Protein AF-A0A7X3S3M4-F1 (afdb_monomer_lite)

Secondary structure (DSSP, 8-state):
--------EEEEEEEEE-TTS-EEEEEEEEESSS--EEEEEESSHHHHHHHHHHHHHHHHHIIIIIHHHHHHH-------

Structure (mmCIF, N/CA/C/O backbone):
data_AF-A0A7X3S3M4-F1
#
_entry.id   AF-A0A7X3S3M4-F1
#
loop_
_atom_site.group_PDB
_atom_site.id
_atom_site.type_symbol
_atom_site.label_atom_id
_atom_site.label_alt_id
_atom_site.label_comp_id
_atom_site.label_asym_id
_atom_site.label_entity_id
_atom_site.label_seq_id
_atom_site.pdbx_PDB_ins_code
_atom_site.Cartn_x
_atom_site.Cartn_y
_atom_site.Cartn_z
_atom_site.occupancy
_atom_site.B_iso_or_equiv
_atom_site.auth_seq_id
_atom_site.auth_comp_id
_atom_site.auth_asym_id
_atom_site.auth_atom_id
_atom_site.pdbx_PDB_model_num
ATOM 1 N N . MET A 1 1 ? 11.739 6.254 -32.569 1.00 36.91 1 MET A N 1
ATOM 2 C CA . MET A 1 1 ? 12.534 6.585 -31.371 1.00 36.91 1 MET A CA 1
ATOM 3 C C . MET A 1 1 ? 11.606 6.397 -30.189 1.00 36.91 1 MET A C 1
ATOM 5 O O . MET A 1 1 ? 10.694 7.196 -30.034 1.00 36.91 1 MET A O 1
ATOM 9 N N . ALA A 1 2 ? 11.725 5.276 -29.478 1.00 40.00 2 ALA A N 1
ATOM 10 C CA . ALA A 1 2 ? 10.903 5.013 -28.304 1.00 40.00 2 ALA A CA 1
ATOM 11 C C . ALA A 1 2 ? 11.371 5.965 -27.202 1.00 40.00 2 ALA A C 1
ATOM 13 O O . ALA A 1 2 ? 12.491 5.852 -26.711 1.00 40.00 2 ALA A O 1
ATOM 14 N N . SER A 1 3 ? 10.557 6.964 -26.884 1.00 43.41 3 SER A N 1
ATOM 15 C CA . SER A 1 3 ? 10.726 7.735 -25.662 1.00 43.41 3 SER A CA 1
ATOM 16 C C . SER A 1 3 ? 10.619 6.746 -24.506 1.00 43.41 3 SER A C 1
ATOM 18 O O . SER A 1 3 ? 9.542 6.191 -24.291 1.00 43.41 3 SER A O 1
ATOM 20 N N . GLN A 1 4 ? 11.728 6.492 -23.805 1.00 54.19 4 GLN A N 1
ATOM 21 C CA . GLN A 1 4 ? 11.706 5.889 -22.474 1.00 54.19 4 GLN A CA 1
ATOM 22 C C . GLN A 1 4 ? 10.835 6.797 -21.604 1.00 54.19 4 GLN A C 1
ATOM 24 O O . GLN A 1 4 ? 11.296 7.820 -21.103 1.00 54.19 4 GLN A O 1
ATOM 29 N N . GLY A 1 5 ? 9.540 6.491 -21.532 1.00 60.59 5 GLY A N 1
ATOM 30 C CA . GLY A 1 5 ? 8.623 7.179 -20.643 1.00 60.59 5 GLY A CA 1
ATOM 31 C C . GLY A 1 5 ? 9.093 6.934 -19.220 1.00 60.59 5 GLY A C 1
ATOM 32 O O . GLY A 1 5 ? 9.320 5.786 -18.838 1.00 60.59 5 GLY A O 1
ATOM 33 N N . THR A 1 6 ? 9.288 8.001 -18.452 1.00 74.31 6 THR A N 1
ATOM 34 C CA . THR A 1 6 ? 9.585 7.893 -17.025 1.00 74.31 6 THR A CA 1
ATOM 35 C C . THR A 1 6 ? 8.503 7.034 -16.370 1.00 74.31 6 THR A C 1
ATOM 37 O O . THR A 1 6 ? 7.310 7.289 -16.540 1.00 74.31 6 THR A O 1
ATOM 40 N N . ILE A 1 7 ? 8.909 5.979 -15.665 1.00 78.56 7 ILE A N 1
ATOM 41 C CA . ILE A 1 7 ? 7.989 5.136 -14.902 1.00 78.56 7 ILE A CA 1
ATOM 42 C C . ILE A 1 7 ? 7.500 5.963 -13.712 1.00 78.56 7 ILE A C 1
ATOM 44 O O . ILE A 1 7 ? 8.282 6.299 -12.823 1.00 78.56 7 ILE A O 1
ATOM 48 N N . GLU A 1 8 ? 6.210 6.286 -13.695 1.00 86.25 8 GLU A N 1
ATOM 49 C CA . GLU A 1 8 ? 5.571 6.969 -12.572 1.00 86.25 8 GLU A CA 1
ATOM 50 C C . GLU A 1 8 ? 4.866 5.928 -11.708 1.00 86.25 8 GLU A C 1
ATOM 52 O O . GLU A 1 8 ? 4.075 5.124 -12.206 1.00 86.25 8 GLU A O 1
ATOM 57 N N . ARG A 1 9 ? 5.168 5.922 -10.408 1.00 87.75 9 ARG A N 1
ATOM 58 C CA . ARG A 1 9 ? 4.580 5.003 -9.430 1.00 87.75 9 ARG A CA 1
ATOM 59 C C . ARG A 1 9 ? 4.380 5.685 -8.090 1.00 87.75 9 ARG A C 1
ATOM 61 O O . ARG A 1 9 ? 5.218 6.473 -7.662 1.00 87.75 9 ARG A O 1
ATOM 68 N N . GLU A 1 10 ? 3.296 5.332 -7.418 1.00 92.44 10 GLU A N 1
ATOM 69 C CA . GLU A 1 10 ? 2.944 5.850 -6.104 1.00 92.44 10 GLU A CA 1
ATOM 70 C C . GLU A 1 10 ? 2.281 4.745 -5.280 1.00 92.44 10 GLU A C 1
ATOM 72 O O . GLU A 1 10 ? 1.407 4.022 -5.767 1.00 92.44 10 GLU A O 1
ATOM 77 N N . VAL A 1 11 ? 2.688 4.631 -4.016 1.00 93.88 11 VAL A N 1
ATOM 78 C CA . VAL A 1 11 ? 1.987 3.817 -3.025 1.00 93.88 11 VAL A CA 1
ATOM 79 C C . VAL A 1 11 ? 1.688 4.685 -1.807 1.00 93.88 11 VAL A C 1
ATOM 81 O O . VAL A 1 11 ? 2.597 5.073 -1.076 1.00 93.88 11 VAL A O 1
ATOM 84 N N . ALA A 1 12 ? 0.412 4.989 -1.586 1.00 95.00 12 ALA A N 1
ATOM 85 C CA . ALA A 1 12 ? -0.047 5.892 -0.536 1.00 95.00 12 ALA A CA 1
ATOM 86 C C . ALA A 1 12 ? -0.861 5.147 0.527 1.00 95.00 12 ALA A C 1
ATOM 88 O O . ALA A 1 12 ? -1.655 4.264 0.204 1.00 95.00 12 ALA A O 1
ATOM 89 N N . ILE A 1 13 ? -0.696 5.532 1.793 1.00 96.12 13 ILE A N 1
ATOM 90 C CA . ILE A 1 13 ? -1.533 5.075 2.909 1.00 96.12 13 ILE A CA 1
ATOM 91 C C . ILE A 1 13 ? -2.515 6.187 3.252 1.00 96.12 13 ILE A C 1
ATOM 93 O O . ILE A 1 13 ? -2.139 7.357 3.273 1.00 96.12 13 ILE A O 1
ATOM 97 N N . PHE A 1 14 ? -3.765 5.826 3.527 1.00 95.25 14 PHE A N 1
ATOM 98 C CA . PHE A 1 14 ? -4.758 6.769 4.026 1.00 95.25 14 PHE A CA 1
ATOM 99 C C . PHE A 1 14 ? -5.699 6.105 5.028 1.00 95.25 14 PHE A C 1
ATOM 101 O O . PHE A 1 14 ? -5.994 4.910 4.944 1.00 95.25 14 PHE A O 1
ATOM 108 N N . GLU A 1 15 ? -6.187 6.902 5.973 1.00 93.44 15 GLU A N 1
ATOM 109 C CA . GLU A 1 15 ? -7.199 6.485 6.934 1.00 93.44 15 GLU A CA 1
ATOM 110 C C . GLU A 1 15 ? -8.606 6.874 6.462 1.00 93.44 15 GLU A C 1
ATOM 112 O O . GLU A 1 15 ? -8.826 7.905 5.822 1.00 93.44 15 GLU A O 1
ATOM 117 N N . GLN A 1 16 ? -9.587 6.044 6.801 1.00 91.62 16 GLN A N 1
ATOM 118 C CA . GLN A 1 16 ? -10.999 6.345 6.640 1.00 91.62 16 GLN A CA 1
ATOM 119 C C . GLN A 1 16 ? -11.695 6.203 7.989 1.00 91.62 16 GLN A C 1
ATOM 121 O O . GLN A 1 16 ? -11.794 5.114 8.562 1.00 91.62 16 GLN A O 1
ATOM 126 N N . HIS A 1 17 ? -12.224 7.322 8.471 1.00 86.38 17 HIS A N 1
ATOM 127 C CA . HIS A 1 17 ? -13.056 7.360 9.661 1.00 86.38 17 HIS A CA 1
ATOM 128 C C . HIS A 1 17 ? -14.459 6.844 9.333 1.00 86.38 17 HIS A C 1
ATOM 130 O O . HIS A 1 17 ? -15.153 7.403 8.480 1.00 86.38 17 HIS A O 1
ATOM 136 N N . GLN A 1 18 ? -14.899 5.782 10.012 1.00 81.38 18 GLN A N 1
ATOM 137 C CA . GLN A 1 18 ? -16.277 5.304 9.903 1.00 81.38 18 GLN A CA 1
ATOM 138 C C . GLN A 1 18 ? -17.181 5.925 10.971 1.00 81.38 18 GLN A C 1
ATOM 140 O O . GLN A 1 18 ? -16.730 6.306 12.050 1.00 81.38 18 GLN A O 1
ATOM 145 N N . ARG A 1 19 ? -18.491 5.983 10.681 1.00 76.31 19 ARG A N 1
ATOM 146 C CA . ARG A 1 19 ? -19.522 6.607 11.538 1.00 76.31 19 ARG A CA 1
ATOM 147 C C . ARG A 1 19 ? -19.560 6.078 12.980 1.00 76.31 19 ARG A C 1
ATOM 149 O O . ARG A 1 19 ? -20.048 6.779 13.853 1.00 76.31 19 ARG A O 1
ATOM 156 N N . GLU A 1 20 ? -19.042 4.877 13.231 1.00 80.19 20 GLU A N 1
ATOM 157 C CA . GLU A 1 20 ? -18.985 4.251 14.561 1.00 80.19 20 GLU A CA 1
ATOM 158 C C . GLU A 1 20 ? -17.676 4.527 15.329 1.00 80.19 20 GLU A C 1
ATOM 160 O O . GLU A 1 20 ? -17.379 3.835 16.298 1.00 80.19 20 GLU A O 1
ATOM 165 N N . GLY A 1 21 ? -16.844 5.475 14.882 1.00 78.38 21 GLY A N 1
ATOM 166 C CA . GLY A 1 21 ? -15.547 5.757 15.516 1.00 78.38 21 GLY A CA 1
ATOM 167 C C . GLY A 1 21 ? -14.479 4.688 15.256 1.00 78.38 21 GLY A C 1
ATOM 168 O O . GLY A 1 21 ? -13.437 4.682 15.902 1.00 78.38 21 GLY A O 1
ATOM 169 N N . LYS A 1 22 ? -14.724 3.776 14.307 1.00 82.31 22 LYS A N 1
ATOM 170 C CA . LYS A 1 22 ? -13.729 2.806 13.838 1.00 82.31 22 LYS A CA 1
ATOM 171 C C . LYS A 1 22 ? -12.889 3.451 12.737 1.00 82.31 22 LYS A C 1
ATOM 173 O O . LYS A 1 22 ? -13.403 3.706 11.646 1.00 82.31 22 LYS A O 1
ATOM 178 N N . THR A 1 23 ? -11.612 3.689 13.016 1.00 88.75 23 THR A N 1
ATOM 179 C CA . THR A 1 23 ? -10.623 4.067 11.999 1.00 88.75 23 THR A CA 1
ATOM 180 C C . THR A 1 23 ? -10.193 2.817 11.240 1.00 88.75 23 THR A C 1
ATOM 182 O O . THR A 1 23 ? -9.884 1.788 11.841 1.00 88.75 23 THR A O 1
ATOM 185 N N . ARG A 1 24 ? -10.223 2.880 9.908 1.00 92.81 24 ARG A N 1
ATOM 186 C CA . ARG A 1 24 ? -9.711 1.827 9.023 1.00 92.81 24 ARG A CA 1
ATOM 187 C C . ARG A 1 24 ? -8.622 2.399 8.138 1.00 92.81 24 ARG A C 1
ATOM 189 O O . ARG A 1 24 ? -8.744 3.530 7.679 1.00 92.81 24 ARG A O 1
ATOM 196 N N . TRP A 1 25 ? -7.608 1.595 7.866 1.00 95.88 25 TRP A N 1
ATOM 197 C CA . TRP A 1 25 ? -6.478 1.998 7.040 1.00 95.88 25 TRP A CA 1
ATOM 198 C C . TRP A 1 25 ? -6.554 1.341 5.670 1.00 95.88 25 TRP A C 1
ATOM 200 O O . TRP A 1 25 ? -7.034 0.214 5.536 1.00 95.88 25 TRP A O 1
ATOM 210 N N . PHE A 1 26 ? -6.096 2.047 4.647 1.00 96.75 26 PHE A N 1
ATOM 211 C CA . PHE A 1 26 ? -6.111 1.592 3.265 1.00 96.75 26 PHE A CA 1
ATOM 212 C C . PHE A 1 26 ? -4.799 1.949 2.579 1.00 96.75 26 PHE A C 1
ATOM 214 O O . PHE A 1 26 ? -4.138 2.924 2.937 1.00 96.75 26 PHE A O 1
ATOM 221 N N . VAL A 1 27 ? -4.447 1.166 1.562 1.00 97.56 27 VAL A N 1
ATOM 222 C CA . VAL A 1 27 ? -3.272 1.398 0.721 1.00 97.56 27 VAL A CA 1
ATOM 223 C C . VAL A 1 27 ? -3.728 1.582 -0.717 1.00 97.56 27 VAL A C 1
ATOM 225 O O . VAL A 1 27 ? -4.352 0.689 -1.287 1.00 97.56 27 VAL A O 1
ATOM 228 N N . ARG A 1 28 ? -3.416 2.728 -1.320 1.00 97.19 28 ARG A N 1
ATOM 229 C CA . ARG A 1 28 ? -3.597 2.979 -2.751 1.00 97.19 28 ARG A CA 1
ATOM 230 C C . ARG A 1 28 ? -2.287 2.704 -3.476 1.00 97.19 28 ARG A C 1
ATOM 232 O O . ARG A 1 28 ? -1.264 3.270 -3.118 1.00 97.19 28 ARG A O 1
ATOM 239 N N . VAL A 1 29 ? -2.340 1.874 -4.507 1.00 96.06 29 VAL A N 1
ATOM 240 C CA . VAL A 1 29 ? -1.222 1.568 -5.403 1.00 96.06 29 VAL A CA 1
ATOM 241 C C . VAL A 1 29 ? -1.571 2.112 -6.784 1.00 96.06 29 VAL A C 1
ATOM 243 O O . VAL A 1 29 ? -2.624 1.769 -7.324 1.00 96.06 29 VAL A O 1
ATOM 246 N N . SER A 1 30 ? -0.712 2.942 -7.366 1.00 93.81 30 SER A N 1
ATOM 247 C CA . SER A 1 30 ? -0.905 3.515 -8.701 1.00 93.81 30 SER A CA 1
ATOM 248 C C . SER A 1 30 ? 0.389 3.579 -9.498 1.00 93.81 30 SER A C 1
ATOM 250 O O . SER A 1 30 ? 1.475 3.739 -8.945 1.00 93.81 30 SER A O 1
ATOM 252 N N . CYS A 1 31 ? 0.258 3.483 -10.818 1.00 90.94 31 CYS A N 1
ATOM 253 C CA . CYS A 1 31 ? 1.319 3.792 -11.766 1.00 90.94 31 CYS A CA 1
ATOM 254 C C . CYS A 1 31 ? 0.717 4.303 -13.084 1.00 90.94 31 CYS A C 1
ATOM 256 O O . CYS A 1 31 ? -0.502 4.309 -13.255 1.00 90.94 31 CYS A O 1
ATOM 258 N N . ASN A 1 32 ? 1.566 4.699 -14.027 1.00 88.62 32 ASN A N 1
ATOM 259 C CA . ASN A 1 32 ? 1.151 5.148 -15.359 1.00 88.62 32 ASN A CA 1
ATOM 260 C C . ASN A 1 32 ? 0.815 4.017 -16.357 1.00 88.62 32 ASN A C 1
ATOM 262 O O . ASN A 1 32 ? 0.416 4.311 -17.481 1.00 88.62 32 ASN A O 1
ATOM 266 N N . PHE A 1 33 ? 0.945 2.744 -15.971 1.00 83.69 33 PHE A N 1
ATOM 267 C CA . PHE A 1 33 ? 0.685 1.587 -16.844 1.00 83.69 33 PHE A CA 1
ATOM 268 C C . PHE A 1 33 ? -0.661 0.894 -16.591 1.00 83.69 33 PHE A C 1
ATOM 270 O O . PHE A 1 33 ? -1.171 0.212 -17.477 1.00 83.69 33 PHE A O 1
ATOM 277 N N . PHE A 1 34 ? -1.237 1.026 -15.395 1.00 84.69 34 P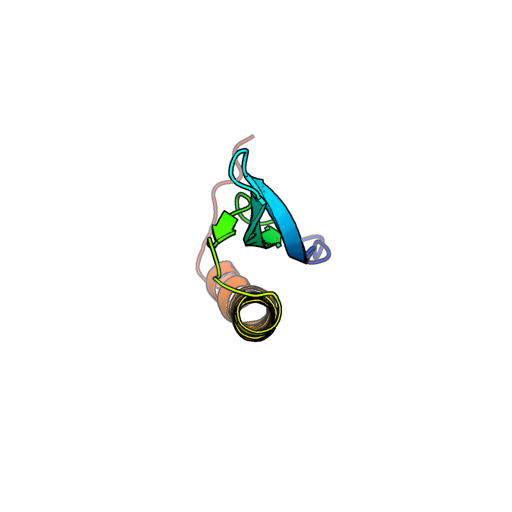HE A N 1
ATOM 278 C CA . PHE A 1 34 ? -2.487 0.362 -15.018 1.00 84.69 34 PHE A CA 1
ATOM 279 C C . PHE A 1 34 ? -3.321 1.211 -14.064 1.00 84.69 34 PHE A C 1
ATOM 281 O O . PHE A 1 34 ? -2.815 2.099 -13.380 1.00 84.69 34 PHE A O 1
ATOM 288 N N . GLU A 1 35 ? -4.622 0.917 -14.014 1.00 89.94 35 GLU A N 1
ATOM 289 C CA . GLU A 1 35 ? -5.555 1.631 -13.145 1.00 89.94 35 GLU A CA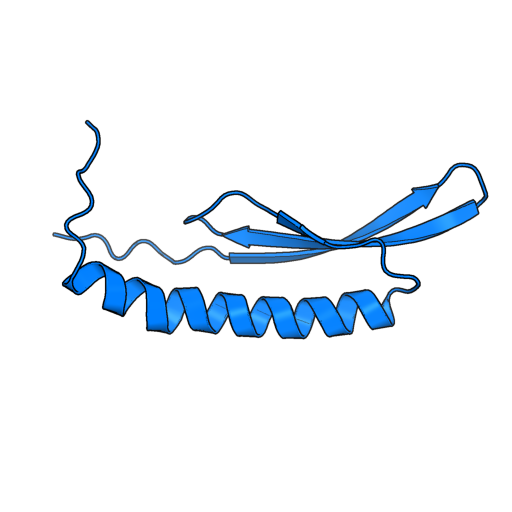 1
ATOM 290 C C . GLU A 1 35 ? -5.162 1.520 -11.658 1.00 89.94 35 GLU A C 1
ATOM 292 O O . GLU A 1 35 ? -4.754 0.442 -11.202 1.00 89.94 35 GLU A O 1
ATOM 297 N N . PRO A 1 36 ? -5.319 2.606 -10.874 1.00 93.88 36 PRO A N 1
ATOM 298 C CA . PRO A 1 36 ? -5.063 2.587 -9.441 1.00 93.88 36 PRO A CA 1
ATOM 299 C C . PRO A 1 36 ? -5.901 1.536 -8.709 1.00 93.88 36 PRO A C 1
ATOM 301 O O . PRO A 1 36 ? -7.101 1.406 -8.946 1.00 93.88 36 PRO A O 1
ATOM 304 N N . ARG A 1 37 ? -5.293 0.844 -7.745 1.00 95.31 37 ARG A N 1
ATOM 305 C CA . ARG A 1 37 ? -5.973 -0.130 -6.880 1.00 95.31 37 ARG A CA 1
ATOM 306 C C . ARG A 1 37 ? -5.921 0.296 -5.424 1.00 95.31 37 ARG A C 1
ATOM 308 O O . ARG A 1 37 ? -4.926 0.852 -4.972 1.00 95.31 37 ARG A O 1
ATOM 315 N N . VAL A 1 38 ? -6.994 0.008 -4.693 1.00 96.38 38 VAL A N 1
ATOM 316 C CA . VAL A 1 38 ? -7.105 0.263 -3.253 1.00 96.38 38 VAL A CA 1
ATOM 317 C C . VAL A 1 38 ? -7.207 -1.071 -2.524 1.00 96.38 38 VAL A C 1
ATOM 319 O O . VAL A 1 38 ? -8.030 -1.912 -2.881 1.00 96.38 38 VAL A O 1
ATOM 322 N N . TYR A 1 39 ? -6.381 -1.245 -1.498 1.00 96.25 39 TYR A N 1
ATOM 323 C CA . TYR A 1 39 ? -6.313 -2.434 -0.655 1.00 96.25 39 TYR A CA 1
ATOM 324 C C . TYR A 1 39 ? -6.697 -2.088 0.782 1.00 96.25 39 TYR A C 1
ATOM 326 O O . TYR A 1 39 ? -6.391 -0.997 1.267 1.00 96.25 39 TYR A O 1
ATOM 334 N N . GLY A 1 40 ? -7.363 -3.025 1.456 1.00 95.00 40 GLY A N 1
ATOM 335 C CA . GLY A 1 40 ? -7.862 -2.875 2.821 1.00 95.00 40 GLY A CA 1
ATOM 336 C C . GLY A 1 40 ? -9.312 -3.360 2.964 1.00 95.00 40 GLY A C 1
ATOM 337 O O . GLY A 1 40 ? -9.848 -3.975 2.038 1.00 95.00 40 GLY A O 1
ATOM 338 N N . PRO A 1 41 ? -9.966 -3.080 4.105 1.00 94.94 41 PRO A N 1
ATOM 339 C CA . PRO A 1 41 ? -9.450 -2.301 5.233 1.00 94.94 41 PRO A CA 1
ATOM 340 C C . PRO A 1 41 ? -8.429 -3.072 6.084 1.00 94.94 41 PRO A C 1
ATOM 342 O O . PRO A 1 41 ? -8.663 -4.224 6.442 1.00 94.94 41 PRO A O 1
ATOM 345 N N . PHE A 1 42 ? -7.349 -2.403 6.480 1.00 94.56 42 PHE A N 1
ATOM 346 C CA . PHE A 1 42 ? -6.410 -2.876 7.498 1.00 94.56 42 PHE A CA 1
ATOM 347 C C . PHE A 1 42 ? -6.887 -2.451 8.902 1.00 94.56 42 PHE A C 1
ATOM 349 O O . PHE A 1 42 ? -7.544 -1.407 9.044 1.00 94.56 42 PHE A O 1
ATOM 356 N N . PRO A 1 43 ? -6.634 -3.270 9.940 1.00 91.25 43 PRO A N 1
ATOM 357 C CA . PRO A 1 43 ? -7.065 -2.997 11.309 1.00 91.25 43 PRO A CA 1
ATOM 358 C C . PRO A 1 43 ? -6.300 -1.839 11.957 1.00 91.25 43 PRO A C 1
ATOM 360 O O . PRO A 1 43 ? -6.890 -1.122 12.760 1.00 91.25 43 PRO A O 1
ATOM 363 N N . ASP A 1 44 ? -5.038 -1.625 11.583 1.00 93.69 44 ASP A N 1
ATOM 364 C CA . ASP A 1 44 ? -4.186 -0.551 12.088 1.00 93.69 44 ASP A CA 1
ATOM 365 C C . ASP A 1 44 ? -3.200 -0.050 11.016 1.00 93.69 44 ASP A C 1
ATOM 367 O O . ASP A 1 44 ? -3.066 -0.636 9.935 1.00 93.69 44 ASP A O 1
ATOM 371 N N . GLU A 1 45 ? -2.540 1.071 11.315 1.00 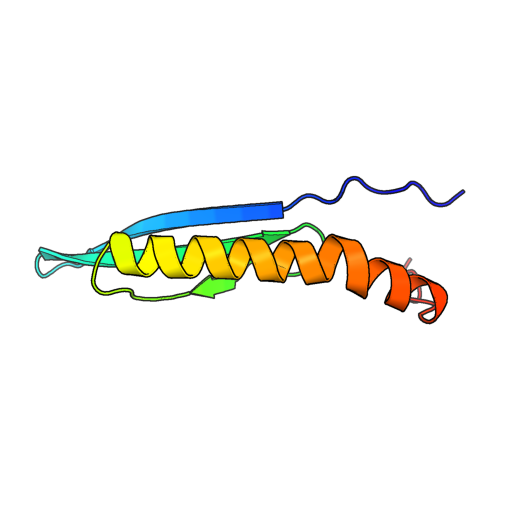94.94 45 GLU A N 1
ATOM 372 C CA . GLU A 1 45 ? -1.559 1.709 10.431 1.00 94.94 45 GLU A CA 1
ATOM 373 C C . GLU A 1 45 ? -0.358 0.798 10.169 1.00 94.94 45 GLU A C 1
ATOM 375 O O . GLU A 1 45 ? 0.125 0.721 9.044 1.00 94.94 45 GLU A O 1
ATOM 380 N N . HIS A 1 46 ? 0.086 0.046 11.177 1.00 96.19 46 HIS A N 1
ATOM 381 C CA . HIS A 1 46 ? 1.267 -0.805 11.078 1.00 96.19 46 HIS A CA 1
ATOM 382 C C . HIS A 1 46 ? 1.065 -1.969 10.094 1.00 96.19 46 HIS A C 1
ATOM 384 O O . HIS A 1 46 ? 1.974 -2.340 9.348 1.00 96.19 46 HIS A O 1
ATOM 390 N N . GLU A 1 47 ? -0.128 -2.563 10.048 1.00 96.19 47 GLU A N 1
ATOM 391 C CA . GLU A 1 47 ? -0.498 -3.534 9.018 1.00 96.19 47 GLU A CA 1
ATOM 392 C C . GLU A 1 47 ? -0.565 -2.913 7.621 1.00 96.19 47 GLU A C 1
ATOM 394 O O . GLU A 1 47 ? -0.040 -3.505 6.672 1.00 96.19 47 GLU A O 1
ATOM 399 N N . ALA A 1 48 ? -1.132 -1.711 7.492 1.00 96.94 48 ALA A N 1
ATOM 400 C CA . ALA A 1 48 ? -1.155 -0.991 6.221 1.00 96.94 48 ALA A CA 1
ATOM 401 C C . ALA A 1 48 ? 0.262 -0.628 5.737 1.00 96.94 48 ALA A C 1
ATOM 403 O O . ALA A 1 48 ? 0.555 -0.764 4.551 1.00 96.94 48 ALA A O 1
ATOM 404 N N . GLU A 1 49 ? 1.171 -0.238 6.635 1.00 96.62 49 GLU A N 1
ATOM 405 C CA . GLU A 1 49 ? 2.579 0.035 6.325 1.00 96.62 49 GLU A CA 1
ATOM 406 C C . GLU A 1 49 ? 3.339 -1.210 5.877 1.00 96.62 49 GLU A C 1
ATOM 408 O O . GLU A 1 49 ? 4.073 -1.160 4.884 1.00 96.62 49 GLU A O 1
ATOM 413 N N . ARG A 1 50 ? 3.138 -2.343 6.561 1.00 96.81 50 ARG A N 1
ATOM 414 C CA . ARG A 1 50 ? 3.721 -3.626 6.145 1.00 96.81 50 ARG A CA 1
ATOM 415 C C . ARG A 1 50 ? 3.253 -4.009 4.745 1.00 96.81 50 ARG A C 1
ATOM 417 O O . ARG A 1 50 ? 4.077 -4.393 3.913 1.00 96.81 50 ARG A O 1
ATOM 424 N N . PHE A 1 51 ? 1.961 -3.846 4.458 1.00 97.12 51 PHE A N 1
ATOM 425 C CA . PHE A 1 51 ? 1.435 -4.067 3.114 1.00 97.12 51 PHE A CA 1
ATOM 426 C C . PHE A 1 51 ? 2.013 -3.071 2.101 1.00 97.12 51 PHE A C 1
ATOM 428 O O . PHE A 1 51 ? 2.431 -3.494 1.027 1.00 97.12 51 PHE A O 1
ATOM 435 N N . ARG A 1 52 ? 2.091 -1.772 2.436 1.00 96.06 52 ARG A N 1
ATOM 436 C CA . ARG A 1 52 ? 2.674 -0.727 1.576 1.00 96.06 52 ARG A CA 1
ATOM 437 C C . ARG A 1 52 ? 4.079 -1.109 1.127 1.00 96.06 52 ARG A C 1
ATOM 439 O O . ARG A 1 52 ? 4.350 -1.064 -0.066 1.00 96.06 52 ARG A O 1
ATOM 446 N N . GLY A 1 53 ? 4.945 -1.51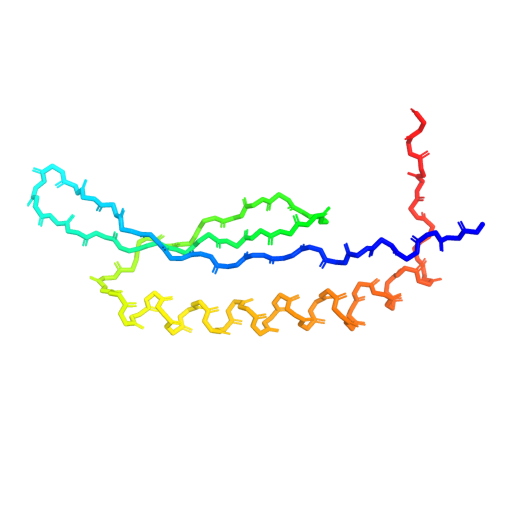1 2.059 1.00 95.06 53 GLY A N 1
ATOM 447 C CA . GLY A 1 53 ? 6.320 -1.902 1.742 1.00 95.06 53 GLY A CA 1
ATOM 448 C C . GLY A 1 53 ? 6.393 -3.099 0.789 1.00 95.06 53 GLY A C 1
ATOM 449 O O . GLY A 1 53 ? 7.172 -3.085 -0.163 1.00 95.06 53 GLY A O 1
ATOM 450 N N . GLY A 1 54 ? 5.540 -4.108 0.993 1.00 95.62 54 GLY A N 1
ATOM 451 C CA . GLY A 1 54 ? 5.427 -5.243 0.073 1.00 95.62 54 GLY A CA 1
ATOM 452 C C . GLY A 1 54 ? 4.899 -4.837 -1.306 1.00 95.62 54 GLY A C 1
ATOM 453 O O . GLY A 1 54 ? 5.476 -5.206 -2.324 1.00 95.62 54 GLY A O 1
ATOM 454 N N . ALA A 1 55 ? 3.842 -4.026 -1.349 1.00 94.81 55 ALA A N 1
ATOM 455 C CA . ALA A 1 55 ? 3.247 -3.541 -2.590 1.00 94.81 55 ALA A CA 1
ATOM 456 C C . ALA A 1 55 ? 4.215 -2.664 -3.395 1.00 94.81 55 ALA A C 1
ATOM 458 O O . ALA A 1 55 ? 4.276 -2.789 -4.613 1.00 94.81 55 ALA A O 1
ATOM 459 N N . GLU A 1 56 ? 4.998 -1.812 -2.732 1.00 93.81 56 GLU A N 1
ATOM 460 C CA . GLU A 1 56 ? 6.046 -1.012 -3.367 1.00 93.81 56 GLU A CA 1
ATOM 461 C C . GLU A 1 56 ? 7.144 -1.899 -3.965 1.00 93.81 56 GLU A C 1
ATOM 463 O O . GLU A 1 56 ? 7.568 -1.678 -5.101 1.00 93.81 56 GLU A O 1
ATOM 468 N N . PHE A 1 57 ? 7.572 -2.934 -3.235 1.00 93.31 57 PHE A N 1
ATOM 469 C CA . PHE A 1 57 ? 8.562 -3.889 -3.725 1.00 93.31 57 PHE A CA 1
ATOM 470 C C . PHE A 1 57 ? 8.069 -4.648 -4.965 1.00 93.31 57 PHE A C 1
ATOM 472 O O . PHE A 1 57 ? 8.781 -4.694 -5.970 1.00 93.31 57 PHE A O 1
ATOM 479 N N . GLU A 1 58 ? 6.854 -5.197 -4.919 1.00 92.31 58 GLU A N 1
ATOM 480 C CA . GLU A 1 58 ? 6.261 -5.931 -6.043 1.00 92.31 58 GLU A CA 1
ATOM 481 C C . GLU A 1 58 ? 5.998 -5.014 -7.242 1.00 92.31 58 GLU A C 1
ATOM 483 O O . GLU A 1 58 ? 6.316 -5.366 -8.376 1.00 92.31 58 GLU A O 1
ATOM 488 N N . LEU A 1 59 ? 5.496 -3.797 -7.004 1.00 90.75 59 LEU A N 1
ATOM 489 C CA . LEU A 1 59 ? 5.290 -2.806 -8.057 1.00 90.75 59 LEU A CA 1
ATOM 490 C C . LEU A 1 59 ? 6.613 -2.438 -8.733 1.00 90.75 59 LEU A C 1
ATOM 492 O O . LEU A 1 59 ? 6.684 -2.353 -9.957 1.00 90.75 59 LEU A O 1
ATOM 496 N N . ARG A 1 60 ? 7.680 -2.257 -7.949 1.00 89.69 60 ARG A N 1
ATOM 497 C CA . ARG A 1 60 ? 9.024 -2.012 -8.473 1.00 89.69 60 ARG A CA 1
ATOM 498 C C . ARG A 1 60 ? 9.527 -3.187 -9.304 1.00 89.69 60 ARG A C 1
ATOM 500 O O . ARG A 1 60 ? 10.047 -2.973 -10.391 1.00 89.69 60 ARG A O 1
ATOM 507 N N . LYS A 1 61 ? 9.361 -4.416 -8.812 1.00 89.38 61 LYS A N 1
ATOM 508 C CA . LYS A 1 61 ? 9.768 -5.634 -9.523 1.00 89.38 61 LYS A CA 1
ATOM 509 C C . LYS A 1 61 ? 9.072 -5.744 -10.882 1.00 89.38 61 LYS A C 1
ATOM 511 O O . LYS A 1 61 ? 9.734 -5.940 -11.899 1.00 89.38 61 LYS A O 1
ATOM 516 N N . LEU A 1 62 ? 7.757 -5.548 -10.893 1.00 87.38 62 LEU A N 1
ATOM 517 C CA . LEU A 1 62 ? 6.940 -5.595 -12.098 1.00 87.38 62 LEU A CA 1
ATOM 518 C C . LEU A 1 62 ? 7.365 -4.521 -13.111 1.00 87.38 62 LEU A C 1
ATOM 520 O O . LEU A 1 62 ? 7.619 -4.835 -14.270 1.00 87.38 62 LEU A O 1
ATOM 524 N N . LEU A 1 63 ? 7.454 -3.260 -12.678 1.00 85.50 63 LEU A N 1
ATOM 525 C CA . LEU A 1 63 ? 7.719 -2.125 -13.567 1.00 85.50 63 LEU A CA 1
ATOM 526 C C . LEU A 1 63 ? 9.169 -2.077 -14.072 1.00 85.50 63 LEU A C 1
ATOM 528 O O . LEU A 1 63 ? 9.386 -1.741 -15.232 1.00 85.50 63 LEU A O 1
ATOM 532 N N . ASP A 1 64 ? 10.149 -2.414 -13.231 1.00 83.50 64 ASP A N 1
ATOM 533 C CA . ASP A 1 64 ? 11.566 -2.225 -13.568 1.00 83.50 64 ASP A CA 1
ATOM 534 C C . ASP A 1 64 ? 12.177 -3.451 -14.271 1.00 83.50 64 ASP A C 1
ATOM 536 O O . ASP A 1 64 ? 13.185 -3.312 -14.9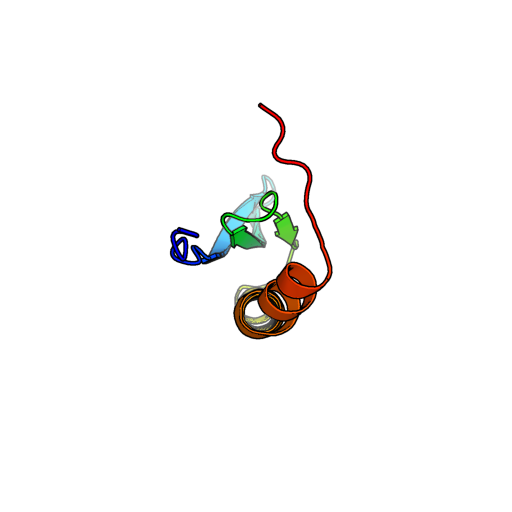61 1.00 83.50 64 ASP A O 1
ATOM 540 N N . TYR A 1 65 ? 11.588 -4.646 -14.121 1.00 79.44 65 TYR A N 1
ATOM 541 C CA . TYR A 1 65 ? 12.181 -5.893 -14.627 1.00 79.44 65 TYR A CA 1
ATOM 542 C C . TYR A 1 65 ? 11.247 -6.708 -15.529 1.00 79.44 65 TYR A C 1
ATOM 544 O O . TYR A 1 65 ? 11.683 -7.233 -16.556 1.00 79.44 65 TYR A O 1
ATOM 552 N N . GLU A 1 66 ? 9.967 -6.827 -15.179 1.00 78.38 66 GLU A N 1
ATOM 553 C CA . GLU A 1 66 ? 9.041 -7.718 -15.896 1.00 78.38 66 GLU A CA 1
ATOM 554 C C . GLU A 1 66 ? 8.372 -7.020 -17.092 1.00 78.38 66 GLU A C 1
ATOM 556 O O . GLU A 1 66 ? 8.289 -7.581 -18.177 1.00 78.38 66 GLU A O 1
ATOM 561 N N . LEU A 1 67 ? 7.952 -5.764 -16.954 1.00 73.31 67 LEU A N 1
ATOM 562 C CA . LEU A 1 67 ? 7.353 -4.999 -18.054 1.00 73.31 67 LEU A CA 1
ATOM 563 C C . LEU A 1 67 ? 8.319 -4.686 -19.210 1.00 73.31 67 LEU A C 1
ATOM 565 O O . LEU A 1 67 ? 7.913 -4.859 -20.360 1.00 73.31 67 LEU A O 1
ATOM 569 N N . PRO A 1 68 ? 9.581 -4.278 -18.968 1.00 67.00 68 PRO A N 1
ATOM 570 C CA . PRO A 1 68 ? 10.542 -4.075 -20.048 1.00 67.00 68 PRO A CA 1
ATOM 571 C C . PRO A 1 68 ? 10.820 -5.366 -20.827 1.00 67.00 68 PRO A C 1
ATOM 573 O O . PRO A 1 68 ? 10.872 -5.330 -22.053 1.00 67.00 68 PRO A O 1
ATOM 576 N N . SER A 1 69 ? 10.906 -6.513 -20.144 1.00 59.22 69 SER A N 1
ATOM 577 C CA . SER A 1 69 ? 11.102 -7.814 -20.803 1.00 59.22 69 SER A CA 1
ATOM 578 C C . SER A 1 69 ? 9.868 -8.285 -21.578 1.00 59.22 69 SER A C 1
ATOM 580 O O . SER A 1 69 ? 10.012 -8.881 -22.638 1.00 59.22 69 SER A O 1
ATOM 582 N N . LEU A 1 70 ? 8.656 -7.946 -21.126 1.00 54.72 70 LEU A N 1
ATOM 583 C CA . LEU A 1 70 ? 7.429 -8.175 -21.898 1.00 54.72 70 LEU A CA 1
ATOM 584 C C . LEU A 1 70 ? 7.318 -7.255 -23.123 1.00 54.72 70 LEU A C 1
ATOM 586 O O . LEU A 1 70 ? 6.671 -7.625 -24.099 1.00 54.72 70 LEU A O 1
ATOM 590 N N . SER A 1 71 ? 7.928 -6.065 -23.092 1.00 53.03 71 SER A N 1
ATOM 591 C CA . SER A 1 71 ? 7.870 -5.103 -24.202 1.00 53.03 71 SER A CA 1
ATOM 592 C C . SER A 1 71 ? 8.750 -5.465 -25.404 1.00 53.03 71 SER A C 1
ATOM 594 O O . SER A 1 71 ? 8.452 -5.009 -26.506 1.00 53.03 71 SER A O 1
ATOM 596 N N . ASP A 1 72 ? 9.765 -6.320 -25.225 1.00 52.25 72 ASP A N 1
ATOM 597 C CA . ASP A 1 72 ? 10.542 -6.893 -26.337 1.00 52.25 72 ASP A CA 1
ATOM 598 C C . ASP A 1 72 ? 9.769 -8.005 -27.082 1.00 52.25 72 ASP A C 1
ATOM 600 O O . ASP A 1 72 ? 9.959 -8.180 -28.284 1.00 52.25 72 ASP A O 1
ATOM 604 N N . ASP A 1 73 ? 8.836 -8.700 -26.416 1.00 47.69 73 ASP A N 1
ATOM 605 C CA . ASP A 1 73 ? 7.9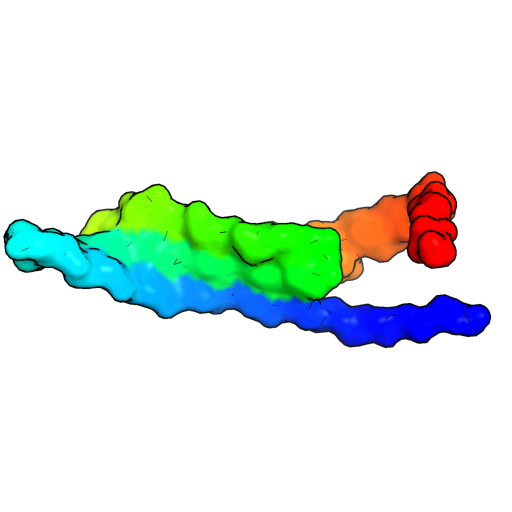97 -9.752 -27.025 1.00 47.69 73 ASP A CA 1
ATOM 606 C C . ASP A 1 73 ? 6.578 -9.282 -27.411 1.00 47.69 73 ASP A C 1
ATOM 608 O O . ASP A 1 73 ? 5.885 -9.936 -28.197 1.00 47.69 73 ASP A O 1
ATOM 612 N N . CYS A 1 74 ? 6.114 -8.140 -26.897 1.00 44.53 74 CYS A N 1
ATOM 613 C CA . CYS A 1 74 ? 4.763 -7.638 -27.146 1.00 44.53 74 CYS A CA 1
ATOM 614 C C . CYS A 1 74 ? 4.775 -6.403 -28.051 1.00 44.53 74 CYS A C 1
ATOM 616 O O . CYS A 1 74 ? 4.876 -5.261 -27.598 1.00 44.53 74 CYS A O 1
ATOM 618 N N . HIS A 1 75 ? 4.520 -6.629 -29.341 1.00 47.31 75 HIS A N 1
ATOM 619 C CA . HIS A 1 75 ? 3.903 -5.624 -30.205 1.00 47.31 75 HIS A CA 1
ATOM 620 C C . HIS A 1 75 ? 2.513 -5.270 -29.649 1.00 47.31 75 HIS A C 1
ATOM 622 O O . HIS A 1 75 ? 1.500 -5.839 -30.053 1.00 47.31 75 HIS A O 1
ATOM 628 N N . PHE A 1 76 ? 2.443 -4.322 -28.717 1.00 47.78 76 PHE A N 1
ATOM 629 C CA . PHE A 1 76 ? 1.174 -3.695 -28.364 1.00 47.78 76 PHE A CA 1
ATOM 630 C C . PHE A 1 76 ? 0.699 -2.867 -29.568 1.00 47.78 76 PHE A C 1
ATOM 632 O O . PHE A 1 76 ? 1.440 -1.991 -30.030 1.00 47.78 76 PHE A O 1
ATOM 639 N N . PRO A 1 77 ? -0.503 -3.119 -30.122 1.00 42.69 77 PRO A N 1
ATOM 640 C CA . PRO A 1 77 ? -1.027 -2.275 -31.176 1.00 42.69 77 PRO A CA 1
ATOM 641 C C . PRO A 1 77 ? -1.303 -0.899 -30.574 1.00 42.69 77 PRO A C 1
ATOM 643 O O . PRO A 1 77 ? -2.148 -0.738 -29.695 1.00 42.69 77 PRO A O 1
ATOM 646 N N . VAL A 1 78 ? -0.560 0.095 -31.054 1.00 44.94 78 VAL A N 1
ATOM 647 C CA . VAL A 1 78 ? -0.847 1.507 -30.818 1.00 44.94 78 VAL A CA 1
ATOM 648 C C . VAL A 1 78 ? -2.245 1.772 -31.377 1.00 44.94 78 VAL A C 1
ATOM 650 O O . VAL A 1 78 ? -2.429 1.818 -32.595 1.00 44.94 78 VAL A O 1
ATOM 653 N N . LEU A 1 79 ? -3.242 1.897 -30.501 1.00 47.38 79 LEU A N 1
ATOM 654 C CA . LEU A 1 79 ? -4.552 2.406 -30.890 1.00 47.38 79 LEU A CA 1
ATOM 655 C C . LEU A 1 79 ? -4.382 3.898 -31.199 1.00 47.38 79 LEU A C 1
ATOM 657 O O . LEU A 1 79 ? -4.044 4.688 -30.319 1.00 47.38 79 LEU A O 1
ATOM 661 N N . ARG A 1 80 ? -4.511 4.214 -32.491 1.00 41.47 80 ARG A N 1
ATOM 662 C CA . ARG A 1 80 ? -4.564 5.569 -33.050 1.00 41.47 80 ARG A CA 1
ATOM 663 C C . ARG A 1 80 ? -5.827 6.303 -32.629 1.00 41.47 80 ARG A C 1
ATOM 665 O O . ARG A 1 80 ? -6.879 5.632 -32.547 1.00 41.47 80 ARG A O 1
#

Radius of gyration: 16.51 Å; chains: 1; bounding box: 32×18×49 Å

pLDDT: mean 81.2, std 18.54, range [36.91, 97.56]

Foldseek 3Di:
DDPPPPKAWDKDKDWDQDPVRQIFIKIWTDIPPDDIDIDDRDNDPVVRVVVSVVSVVVVCCCVVPVVVVVVVVDPDPDDD

Sequence (80 aa):
MASQGTIEREVAIFEQHQREGKTRWFVRVSCNFFEPRVYGPFPDEHEAERFRGGAEFELRKLLDYELPSLSDDCHFPVLR